Protein AF-A0A3Q0MFB8-F1 (afdb_monomer)

Structure (mm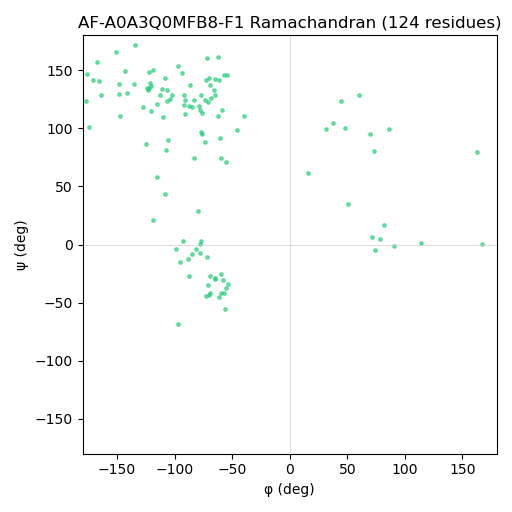CIF, N/CA/C/O backbone):
data_AF-A0A3Q0MFB8-F1
#
_entry.id   AF-A0A3Q0MFB8-F1
#
loop_
_atom_site.group_PDB
_atom_site.id
_atom_site.type_symbol
_atom_site.label_atom_id
_atom_site.label_alt_id
_atom_site.label_comp_id
_atom_site.label_asym_id
_atom_site.label_entity_id
_atom_site.label_seq_id
_atom_site.pdbx_PDB_ins_code
_atom_site.Cartn_x
_atom_site.Cartn_y
_atom_site.Cartn_z
_atom_site.occupancy
_atom_site.B_iso_or_equiv
_atom_site.auth_seq_id
_atom_site.auth_comp_id
_atom_site.auth_asym_id
_atom_site.auth_atom_id
_atom_site.pdbx_PDB_model_num
ATOM 1 N N . MET A 1 1 ? -12.459 62.409 -54.921 1.00 31.97 1 MET A N 1
ATOM 2 C CA . MET A 1 1 ? -12.486 61.168 -55.723 1.00 31.97 1 MET A CA 1
ATOM 3 C C . MET A 1 1 ? -11.731 60.110 -54.931 1.00 31.97 1 MET A C 1
ATOM 5 O O . MET A 1 1 ? -10.539 60.277 -54.737 1.00 31.97 1 MET A O 1
ATOM 9 N N . SER A 1 2 ? -12.460 59.328 -54.127 1.00 39.78 2 SER A N 1
ATOM 10 C CA . SER A 1 2 ? -12.839 57.916 -54.401 1.00 39.78 2 SER A CA 1
ATOM 11 C C . SER A 1 2 ? -11.708 56.991 -53.916 1.00 39.78 2 SER A C 1
ATOM 13 O O . SER A 1 2 ? -10.650 56.994 -54.523 1.00 39.78 2 SER A O 1
ATOM 15 N N . PHE A 1 3 ? -11.744 56.339 -52.744 1.00 48.22 3 PHE A N 1
ATOM 16 C CA . PHE A 1 3 ? -12.687 55.330 -52.213 1.00 48.22 3 PHE A CA 1
ATOM 17 C C . PHE A 1 3 ? -12.994 54.196 -53.203 1.00 48.22 3 PHE A C 1
ATOM 19 O O . PHE A 1 3 ? -13.796 54.371 -54.115 1.00 48.22 3 PHE A O 1
ATOM 26 N N . SER A 1 4 ? -12.335 53.051 -52.997 1.00 49.69 4 SER A N 1
ATOM 27 C CA . SER A 1 4 ? -12.639 51.682 -53.468 1.00 49.69 4 SER A CA 1
ATOM 28 C C . SER A 1 4 ? -11.562 50.772 -52.847 1.00 49.69 4 SER A C 1
ATOM 30 O O . SER A 1 4 ? -10.390 51.073 -53.033 1.00 49.69 4 SER A O 1
ATOM 32 N N . GLY A 1 5 ? -11.762 49.699 -52.083 1.00 47.38 5 GLY A N 1
ATOM 33 C CA . GLY A 1 5 ? -12.872 48.979 -51.442 1.00 47.38 5 GLY A CA 1
ATOM 34 C C . GLY A 1 5 ? -12.186 48.021 -50.430 1.00 47.38 5 GLY A C 1
ATOM 35 O O . GLY A 1 5 ? -11.038 47.640 -50.643 1.00 47.38 5 GLY A O 1
ATOM 36 N N . GLU A 1 6 ? -12.679 47.782 -49.209 1.00 56.78 6 GLU A N 1
ATOM 37 C CA . GLU A 1 6 ? -13.749 46.812 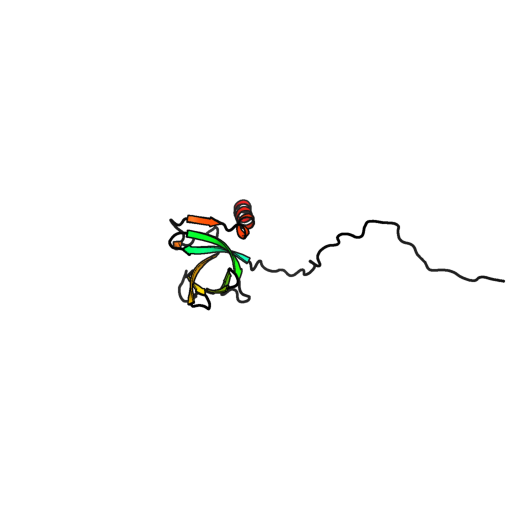-48.890 1.00 56.78 6 GLU A CA 1
ATOM 38 C C . GLU A 1 6 ? -13.532 45.457 -49.611 1.00 56.78 6 GLU A C 1
ATOM 40 O O . GLU A 1 6 ? -13.382 45.427 -50.823 1.00 56.78 6 GLU A O 1
ATOM 45 N N . SER A 1 7 ? -13.450 44.286 -48.972 1.00 51.78 7 SER A N 1
ATOM 46 C CA . SER A 1 7 ? -14.145 43.808 -47.773 1.00 51.78 7 SER A CA 1
ATOM 47 C C . SER A 1 7 ? -13.477 42.523 -47.256 1.00 51.78 7 SER A C 1
ATOM 49 O O . SER A 1 7 ? -12.876 41.772 -48.020 1.00 51.78 7 SER A O 1
ATOM 51 N N . GLY A 1 8 ? -13.652 42.208 -45.970 1.00 47.06 8 GLY A N 1
ATOM 52 C CA . GLY A 1 8 ? -13.301 40.876 -45.463 1.00 47.06 8 GLY A CA 1
ATOM 53 C C . GLY A 1 8 ? -13.252 40.695 -43.950 1.00 47.06 8 GLY A C 1
ATOM 54 O O . GLY A 1 8 ? -12.975 39.594 -43.487 1.00 47.06 8 GLY A O 1
ATOM 55 N N . LEU A 1 9 ? -13.528 41.735 -43.156 1.00 55.03 9 LEU A N 1
ATOM 56 C CA . LEU A 1 9 ? -13.630 41.615 -41.703 1.00 55.03 9 LEU A CA 1
ATOM 57 C C . LEU A 1 9 ? -14.970 40.953 -41.336 1.00 55.03 9 LEU A C 1
ATOM 59 O O . LEU A 1 9 ? -16.007 41.609 -41.232 1.00 55.03 9 LEU A O 1
ATOM 63 N N . ARG A 1 10 ? -14.964 39.632 -41.139 1.00 52.88 10 ARG A N 1
ATOM 64 C CA . ARG A 1 10 ? -16.103 38.888 -40.580 1.00 52.88 10 ARG A CA 1
ATOM 65 C C . ARG A 1 10 ? -15.827 38.463 -39.136 1.00 52.88 10 ARG A C 1
ATOM 67 O O . ARG A 1 10 ? -15.301 37.396 -38.866 1.00 52.88 10 ARG A O 1
ATOM 74 N N . LYS A 1 11 ? -16.218 39.364 -38.232 1.00 57.31 11 LYS A N 1
ATOM 75 C CA . LYS A 1 11 ? -17.232 39.168 -37.177 1.00 57.31 11 LYS A CA 1
ATOM 76 C C . LYS A 1 11 ? -17.277 37.788 -36.494 1.00 57.31 11 LYS A C 1
ATOM 78 O O . LYS A 1 11 ? -17.894 36.886 -37.037 1.00 57.31 11 LYS A O 1
ATOM 83 N N . VAL A 1 12 ? -16.774 37.717 -35.260 1.00 51.38 12 VAL A N 1
ATOM 84 C CA . VAL A 1 12 ? -17.344 37.090 -34.038 1.00 51.38 12 VAL A CA 1
ATOM 85 C C . VAL A 1 12 ? -16.424 37.537 -32.887 1.00 51.38 12 VAL A C 1
ATOM 87 O O . VAL A 1 12 ? -15.228 37.656 -33.093 1.00 51.38 12 VAL A O 1
ATOM 90 N N . GLY A 1 13 ? -16.815 37.857 -31.667 1.00 47.75 13 GLY A N 1
ATOM 91 C CA . GLY A 1 13 ? -18.079 37.897 -30.963 1.00 47.75 13 GLY A CA 1
ATOM 92 C C . GLY A 1 13 ? -17.740 38.464 -29.579 1.00 47.75 13 GLY A C 1
ATOM 93 O O . GLY A 1 13 ? -16.636 38.285 -29.069 1.00 47.75 13 GLY A O 1
ATOM 94 N N . LEU A 1 14 ? -18.676 39.215 -29.021 1.00 59.31 14 LEU A N 1
ATOM 95 C CA . LEU A 1 14 ? -18.636 39.768 -27.675 1.00 59.31 14 LEU A CA 1
ATOM 96 C C . LEU A 1 14 ? -18.414 38.667 -26.630 1.00 59.31 14 LEU A C 1
ATOM 98 O O . LEU A 1 14 ? -18.970 37.579 -26.760 1.00 59.31 14 LEU A O 1
ATOM 102 N N . GLY A 1 15 ? -17.691 38.981 -25.558 1.00 45.69 15 GLY A N 1
ATOM 103 C CA . GLY A 1 15 ? -17.643 38.123 -24.379 1.00 45.69 15 GLY A CA 1
ATOM 104 C C . GLY A 1 15 ? -16.465 38.449 -23.481 1.00 45.69 15 GLY A C 1
ATOM 105 O O . GLY A 1 15 ? -15.454 37.758 -23.515 1.00 45.69 15 GLY A O 1
ATOM 106 N N . GLY A 1 16 ? -16.583 39.502 -22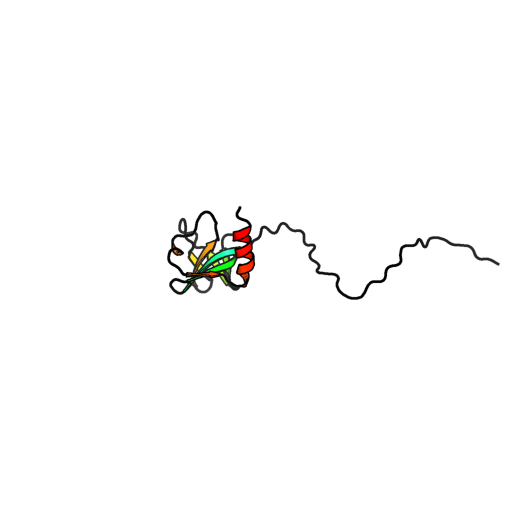.671 1.00 53.94 16 GLY A N 1
ATOM 107 C CA . GLY A 1 16 ? -15.723 39.607 -21.498 1.00 53.94 16 GLY A CA 1
ATOM 108 C C . GLY A 1 16 ? -15.893 38.368 -20.616 1.00 53.94 16 GLY A C 1
ATOM 109 O O . GLY A 1 16 ? -16.986 37.823 -20.569 1.00 53.94 16 GLY A O 1
ATOM 110 N N . ILE A 1 17 ? -14.812 37.933 -19.968 1.00 59.59 17 ILE A N 1
ATOM 111 C CA . ILE A 1 17 ? -14.731 37.356 -18.614 1.00 59.59 17 ILE A CA 1
ATOM 112 C C . ILE A 1 17 ? -13.226 37.165 -18.323 1.00 59.59 17 ILE A C 1
ATOM 114 O O . ILE A 1 17 ? -12.588 36.248 -18.819 1.00 59.59 17 ILE A O 1
ATOM 118 N N . HIS A 1 18 ? -12.697 38.106 -17.537 1.00 46.06 18 HIS A N 1
ATOM 119 C CA . HIS A 1 18 ? -11.725 37.955 -16.444 1.00 46.06 18 HIS A CA 1
ATOM 120 C C . HIS A 1 18 ? -10.306 37.354 -16.680 1.00 46.06 18 HIS A C 1
ATOM 122 O O . HIS A 1 18 ? -10.171 36.212 -17.115 1.00 46.06 18 HIS A O 1
ATOM 128 N N . PRO A 1 19 ? -9.222 38.038 -16.240 1.00 57.66 19 PRO A N 1
ATOM 129 C CA . PRO A 1 19 ? -7.876 37.472 -16.168 1.00 57.66 19 PRO A CA 1
ATOM 130 C C . PRO A 1 19 ? -7.699 36.664 -14.872 1.00 57.66 19 PRO A C 1
ATOM 132 O O . PRO A 1 19 ? -7.062 37.120 -13.931 1.00 57.66 19 PRO A O 1
ATOM 135 N N . LEU A 1 20 ? -8.281 35.469 -14.784 1.00 61.12 20 LEU A N 1
ATOM 136 C CA . LEU A 1 20 ? -7.916 34.496 -13.750 1.00 61.12 20 LEU A CA 1
ATOM 137 C C . LEU A 1 20 ? -8.453 33.116 -14.138 1.00 61.12 20 LEU A C 1
ATOM 139 O O . LEU A 1 20 ? -9.642 32.942 -14.383 1.00 61.12 20 LEU A O 1
ATOM 143 N N . THR A 1 21 ? -7.567 32.121 -14.110 1.00 54.56 21 THR A N 1
ATOM 144 C CA . THR A 1 21 ? -7.854 30.673 -14.139 1.00 54.56 21 THR A CA 1
ATOM 145 C C . THR A 1 21 ? -8.328 30.036 -15.460 1.00 54.56 21 THR A C 1
ATOM 147 O O . THR A 1 21 ? -9.470 29.618 -15.608 1.00 54.56 21 THR A O 1
ATOM 150 N N . GLN A 1 22 ? -7.383 29.748 -16.359 1.00 52.75 22 GLN A N 1
ATOM 151 C CA . GLN A 1 22 ? -7.418 28.504 -17.148 1.00 52.75 22 GLN A CA 1
ATOM 152 C C . GLN A 1 22 ? -6.084 27.781 -16.939 1.00 52.75 22 GLN A C 1
ATOM 154 O O . GLN A 1 22 ? -5.055 28.161 -17.477 1.00 52.75 22 GLN A O 1
ATOM 159 N N . ARG A 1 23 ? -6.013 26.982 -15.870 1.00 49.09 23 ARG A N 1
ATOM 160 C CA . ARG A 1 23 ? -6.293 25.534 -15.865 1.00 49.09 23 ARG A CA 1
ATOM 161 C C . ARG A 1 23 ? -5.206 24.773 -16.613 1.00 49.09 23 ARG A C 1
ATOM 163 O O . ARG A 1 23 ? -5.268 24.624 -17.821 1.00 49.09 23 ARG A O 1
ATOM 170 N N . TYR A 1 24 ? -4.250 24.288 -15.820 1.00 43.12 24 TYR A N 1
ATOM 171 C CA . TYR A 1 24 ? -3.685 22.946 -15.919 1.00 43.12 24 TYR A CA 1
ATOM 172 C C . TYR A 1 24 ? -3.648 22.382 -17.344 1.00 43.12 24 TYR A C 1
ATOM 174 O O . TYR A 1 24 ? -4.632 21.809 -17.811 1.00 43.12 24 TYR A O 1
ATOM 182 N N . CYS A 1 25 ? -2.474 22.465 -17.973 1.00 41.38 25 CYS A N 1
ATOM 183 C CA . CYS A 1 25 ? -2.035 21.585 -19.057 1.00 41.38 25 CYS A CA 1
ATOM 184 C C . CYS A 1 25 ? -2.103 20.109 -18.614 1.00 41.38 25 CYS A C 1
ATOM 186 O O . CYS A 1 25 ? -1.084 19.465 -18.379 1.00 41.38 25 CYS A O 1
ATOM 188 N N . ALA A 1 26 ? -3.307 19.570 -18.463 1.00 48.91 26 ALA A N 1
ATOM 189 C CA . ALA A 1 26 ? -3.583 18.180 -18.139 1.00 48.91 26 ALA A CA 1
ATOM 190 C C . ALA A 1 26 ? -4.168 17.472 -19.367 1.00 48.91 26 ALA A C 1
ATOM 192 O O . ALA A 1 26 ? -5.123 16.710 -19.273 1.00 48.91 26 ALA A O 1
ATOM 193 N N . GLU A 1 27 ? -3.583 17.717 -20.538 1.00 49.19 27 GLU A N 1
ATOM 194 C CA . GLU A 1 27 ? -3.880 16.971 -21.761 1.00 49.19 27 GLU A CA 1
ATOM 195 C C . GLU A 1 27 ?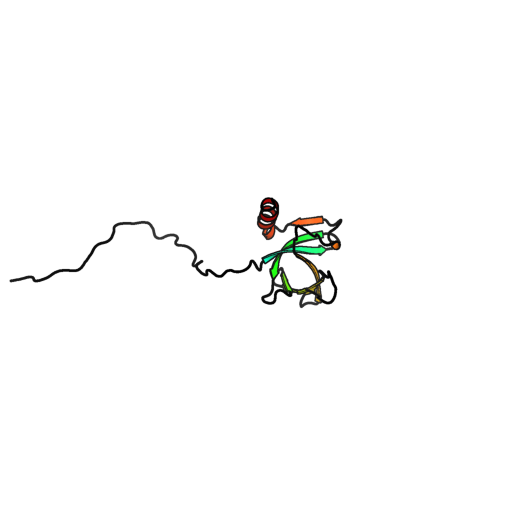 -2.650 16.188 -22.221 1.00 49.19 27 GLU A C 1
ATOM 197 O O . GLU A 1 27 ? -2.173 16.298 -23.342 1.00 49.19 27 GLU A O 1
ATOM 202 N N . ALA A 1 28 ? -2.160 15.325 -21.332 1.00 46.09 28 ALA A N 1
ATOM 203 C CA . ALA A 1 28 ? -1.464 14.113 -21.738 1.00 46.09 28 ALA A CA 1
ATOM 204 C C . ALA A 1 28 ? -2.397 12.930 -21.460 1.00 46.09 28 ALA A C 1
ATOM 206 O O . ALA A 1 28 ? -2.307 12.247 -20.439 1.00 46.09 28 ALA A O 1
ATOM 207 N N . LYS A 1 29 ? -3.328 12.697 -22.391 1.00 41.72 29 LYS A N 1
ATOM 208 C CA . LYS A 1 29 ? -4.043 11.425 -22.511 1.00 41.72 29 LYS A CA 1
ATOM 209 C C . LYS A 1 29 ? -3.024 10.321 -22.788 1.00 41.72 29 LYS A C 1
ATOM 211 O O . LYS A 1 29 ? -2.722 10.006 -23.932 1.00 41.72 29 LYS A O 1
ATOM 216 N N . MET A 1 30 ? -2.527 9.690 -21.738 1.00 46.34 30 MET A N 1
ATOM 217 C CA . MET A 1 30 ? -1.973 8.349 -21.823 1.00 46.34 30 MET A CA 1
ATOM 218 C C . MET A 1 30 ? -2.726 7.484 -20.827 1.00 46.34 30 MET A C 1
ATOM 220 O O . MET A 1 30 ? -2.944 7.883 -19.685 1.00 46.34 30 MET A O 1
ATOM 224 N N . LYS A 1 31 ? -3.124 6.283 -21.255 1.00 45.56 31 LYS A N 1
ATOM 225 C CA . LYS A 1 31 ? -3.583 5.202 -20.377 1.00 45.56 31 LYS A CA 1
ATOM 226 C C . LYS A 1 31 ? -2.451 4.836 -19.403 1.00 45.56 31 LYS A C 1
ATOM 228 O O . LYS A 1 31 ? -1.787 3.813 -19.563 1.00 45.56 31 LYS A O 1
ATOM 233 N N . HIS A 1 32 ? -2.184 5.664 -18.400 1.00 49.75 32 HIS A N 1
ATOM 234 C CA . HIS A 1 32 ? -1.302 5.321 -17.300 1.00 49.75 32 HIS A CA 1
ATOM 235 C C . HIS A 1 32 ? -2.068 4.328 -16.435 1.00 49.75 32 HIS A C 1
ATOM 237 O O . HIS A 1 32 ? -2.796 4.702 -15.524 1.00 49.75 32 HIS A O 1
ATOM 243 N N . LYS A 1 33 ? -1.939 3.039 -16.770 1.00 52.78 33 LYS A N 1
ATOM 244 C CA . LYS A 1 33 ? -2.247 1.919 -15.875 1.00 52.78 33 LYS A CA 1
ATOM 245 C C . LYS A 1 33 ? -1.739 2.332 -14.493 1.00 52.78 33 LYS A C 1
ATOM 247 O O . LYS A 1 33 ? -0.532 2.522 -14.373 1.00 52.78 33 LYS A O 1
ATOM 252 N N . GLN A 1 34 ? -2.639 2.594 -13.543 1.00 56.34 34 GLN A N 1
ATOM 253 C CA . GLN A 1 34 ? -2.335 3.139 -12.216 1.00 56.34 34 GLN A CA 1
ATOM 254 C C . GLN A 1 34 ? -1.135 2.373 -11.632 1.00 56.34 34 GLN A C 1
ATOM 256 O O . GLN A 1 34 ? -1.283 1.242 -11.179 1.00 56.34 34 GLN A O 1
ATOM 261 N N . ARG A 1 35 ? 0.081 2.934 -11.736 1.00 74.38 35 ARG A N 1
ATOM 262 C CA . ARG A 1 35 ? 1.306 2.290 -11.217 1.00 74.38 35 ARG A CA 1
ATOM 263 C C . ARG A 1 35 ? 1.403 2.458 -9.710 1.00 74.38 35 ARG A C 1
ATOM 265 O O . ARG A 1 35 ? 2.292 1.899 -9.094 1.00 74.38 35 ARG A O 1
ATOM 272 N N . GLU A 1 36 ? 0.511 3.250 -9.146 1.00 86.06 36 GLU A N 1
ATOM 273 C CA . GLU A 1 36 ? 0.318 3.438 -7.727 1.00 86.06 36 GLU A CA 1
ATOM 274 C C . GLU A 1 36 ? -0.736 2.447 -7.256 1.00 86.06 36 GLU A C 1
ATOM 276 O O . GLU A 1 36 ? -1.864 2.463 -7.754 1.00 86.06 36 GLU A O 1
ATOM 281 N N . LEU A 1 37 ? -0.361 1.578 -6.328 1.00 87.12 37 LEU A N 1
ATOM 282 C CA . LEU A 1 37 ? -1.237 0.585 -5.725 1.00 87.12 37 LEU A CA 1
ATOM 283 C C . LEU A 1 37 ? -1.247 0.797 -4.217 1.00 87.12 37 LEU A C 1
ATOM 285 O O . LEU A 1 37 ? -0.245 1.209 -3.641 1.00 87.12 37 LEU A O 1
ATOM 289 N N . LEU A 1 38 ? -2.374 0.493 -3.583 1.00 90.06 38 LEU A N 1
ATOM 290 C CA . LEU A 1 38 ? -2.401 0.340 -2.135 1.00 90.06 38 LEU A CA 1
ATOM 291 C C . LEU A 1 38 ? -1.620 -0.925 -1.773 1.00 90.06 38 LEU A C 1
ATOM 293 O O . LEU A 1 38 ? -1.759 -1.950 -2.447 1.00 90.06 38 LEU A O 1
ATOM 297 N N . ALA A 1 39 ? -0.802 -0.855 -0.734 1.00 90.75 39 ALA A N 1
ATOM 298 C CA . ALA A 1 39 ? -0.041 -1.985 -0.231 1.00 90.75 39 ALA A CA 1
ATOM 299 C C . ALA A 1 39 ? 0.052 -1.951 1.293 1.00 90.75 39 ALA A C 1
ATOM 301 O O . ALA A 1 39 ? 0.069 -0.884 1.905 1.00 90.75 39 ALA A O 1
ATOM 302 N N . TYR A 1 40 ? 0.126 -3.142 1.873 1.00 90.88 40 TYR A N 1
ATOM 303 C CA . TYR A 1 40 ? 0.521 -3.383 3.249 1.00 90.88 40 TYR A CA 1
ATOM 304 C C . TYR A 1 40 ? 2.038 -3.262 3.359 1.00 90.88 40 TYR A C 1
ATOM 306 O O . TYR A 1 40 ? 2.759 -3.899 2.592 1.00 90.88 40 TYR A O 1
ATOM 314 N N . ILE A 1 41 ? 2.502 -2.465 4.310 1.00 90.62 41 ILE A N 1
ATOM 315 C CA . ILE A 1 41 ? 3.903 -2.148 4.580 1.00 90.62 41 ILE A CA 1
ATOM 316 C C . ILE A 1 41 ? 4.136 -2.439 6.057 1.00 90.62 41 ILE A C 1
ATOM 318 O O . ILE A 1 41 ? 3.500 -1.840 6.922 1.00 90.62 41 ILE A O 1
ATOM 322 N N . GLU A 1 42 ? 5.027 -3.366 6.367 1.00 90.06 42 GLU A N 1
ATOM 323 C CA . GLU A 1 42 ? 5.438 -3.609 7.748 1.00 90.06 42 GLU A CA 1
ATOM 324 C C . GLU A 1 42 ? 6.348 -2.475 8.241 1.00 90.06 42 GLU A C 1
ATOM 326 O O . GLU A 1 42 ? 7.350 -2.188 7.597 1.00 90.06 42 GLU A O 1
ATOM 331 N N . LEU A 1 43 ? 6.006 -1.806 9.347 1.00 82.50 43 LEU A N 1
ATOM 332 C CA . LEU A 1 43 ? 6.845 -0.732 9.901 1.00 82.50 43 LEU A CA 1
ATOM 333 C C . LEU A 1 43 ? 7.737 -1.248 11.031 1.00 82.50 43 LEU A C 1
ATOM 335 O O . LEU A 1 43 ? 8.949 -1.320 10.874 1.00 82.50 43 LEU A O 1
ATOM 339 N N . GLU A 1 44 ? 7.139 -1.611 12.167 1.00 70.94 44 GLU A N 1
ATOM 340 C CA . GLU A 1 44 ? 7.859 -2.025 13.373 1.00 70.94 44 GLU A CA 1
ATOM 341 C C . GLU A 1 44 ? 7.022 -3.063 14.137 1.00 70.94 44 GLU A C 1
ATOM 343 O O . GLU A 1 44 ? 5.822 -2.865 14.345 1.00 70.94 44 GLU A O 1
ATOM 348 N N . SER A 1 45 ? 7.661 -4.191 14.476 1.00 65.56 45 SER A N 1
ATOM 349 C CA . SER A 1 45 ? 7.228 -5.308 15.340 1.00 65.56 45 SER A CA 1
ATOM 350 C C . SER A 1 45 ? 5.723 -5.405 15.666 1.00 65.56 45 SER A C 1
ATOM 352 O O . SER A 1 45 ? 5.309 -5.338 16.821 1.00 65.56 45 SER A O 1
ATOM 354 N N . GLY A 1 46 ? 4.886 -5.570 14.634 1.00 79.00 46 GLY A N 1
ATOM 355 C CA . GLY A 1 46 ? 3.442 -5.804 14.789 1.00 79.00 46 GLY A CA 1
ATOM 356 C C . GLY A 1 46 ? 2.512 -4.702 14.273 1.00 79.00 46 GLY A C 1
ATOM 357 O O . GLY A 1 46 ? 1.295 -4.860 14.368 1.00 79.00 46 GLY A O 1
ATOM 358 N N . THR A 1 47 ? 3.036 -3.621 13.688 1.00 88.00 47 THR A N 1
ATOM 359 C CA . THR A 1 47 ? 2.217 -2.605 13.001 1.00 88.00 47 THR A CA 1
ATOM 360 C C . THR A 1 47 ? 2.365 -2.693 11.486 1.00 88.00 47 THR A C 1
ATOM 362 O O . THR A 1 47 ? 3.476 -2.733 10.953 1.00 88.00 47 THR A O 1
ATOM 365 N N . VAL A 1 48 ? 1.229 -2.671 10.790 1.00 91.50 48 VAL A N 1
ATOM 366 C CA . VAL A 1 48 ? 1.149 -2.686 9.327 1.00 91.50 48 VAL A CA 1
ATOM 367 C C . VAL A 1 48 ? 0.540 -1.376 8.854 1.00 91.50 48 VAL A C 1
ATOM 369 O O . VAL A 1 48 ? -0.588 -1.036 9.207 1.00 91.50 48 VAL A O 1
ATOM 372 N N . LEU A 1 49 ? 1.281 -0.646 8.032 1.00 92.50 49 LEU A N 1
ATOM 373 C CA . LEU A 1 49 ? 0.827 0.566 7.375 1.00 92.50 49 LEU A CA 1
ATOM 374 C C . LEU A 1 49 ? 0.236 0.230 6.005 1.00 92.50 49 LEU A C 1
ATOM 376 O O . LEU A 1 49 ? 0.871 -0.420 5.183 1.00 92.50 49 LEU A O 1
ATOM 380 N N . ILE A 1 50 ? -0.968 0.709 5.736 1.00 92.19 50 ILE A N 1
ATOM 381 C CA . ILE A 1 50 ? -1.547 0.749 4.401 1.00 92.19 50 ILE A CA 1
ATOM 382 C C . ILE A 1 50 ? -1.161 2.091 3.793 1.00 92.19 50 ILE A C 1
ATOM 384 O O . ILE A 1 50 ? -1.627 3.142 4.242 1.00 92.19 50 ILE A O 1
ATOM 388 N N . ASP A 1 51 ? -0.312 2.045 2.771 1.00 93.12 51 ASP A N 1
ATOM 389 C CA . ASP A 1 51 ? 0.095 3.225 2.012 1.00 93.12 51 ASP A CA 1
ATOM 390 C C . ASP A 1 51 ? 0.056 2.957 0.501 1.00 93.12 51 ASP A C 1
ATOM 392 O O . ASP A 1 51 ? -0.157 1.833 0.035 1.00 93.12 51 ASP A O 1
ATOM 396 N N . ILE A 1 52 ? 0.238 4.014 -0.281 1.00 89.62 52 ILE A N 1
ATOM 397 C CA . ILE A 1 52 ? 0.342 3.963 -1.730 1.00 89.62 52 ILE A CA 1
ATOM 398 C C . ILE A 1 52 ? 1.806 3.722 -2.108 1.00 89.62 52 ILE A C 1
ATOM 400 O O . ILE A 1 52 ? 2.686 4.543 -1.848 1.00 89.62 52 ILE A O 1
ATOM 404 N N . VAL A 1 53 ? 2.060 2.611 -2.793 1.00 89.88 53 VAL A N 1
ATOM 405 C CA . VAL A 1 53 ? 3.369 2.272 -3.362 1.00 89.88 53 VAL A CA 1
ATOM 406 C C . VAL A 1 53 ? 3.341 2.406 -4.873 1.00 89.88 53 VAL A C 1
ATOM 408 O O . VAL A 1 53 ? 2.351 2.072 -5.528 1.00 89.88 53 VAL A O 1
ATOM 411 N N . LYS A 1 54 ? 4.447 2.869 -5.457 1.00 89.31 54 LYS A N 1
ATOM 412 C CA . LYS A 1 54 ? 4.563 3.040 -6.909 1.00 89.31 54 LYS A CA 1
ATOM 413 C C . LYS A 1 54 ? 5.410 1.933 -7.519 1.00 89.31 54 LYS A C 1
ATOM 415 O O . LYS A 1 54 ? 6.556 1.741 -7.143 1.00 89.31 54 LYS A O 1
ATOM 420 N N . LEU A 1 55 ? 4.886 1.219 -8.502 1.00 85.44 55 LEU A N 1
ATOM 421 C CA . LEU A 1 55 ? 5.616 0.172 -9.204 1.00 85.44 55 LEU A CA 1
ATOM 422 C C . LEU A 1 55 ? 6.677 0.774 -10.126 1.00 85.44 55 LEU A C 1
ATOM 424 O O . LEU A 1 55 ? 6.451 1.782 -10.809 1.00 85.44 55 LEU A O 1
ATOM 428 N N . THR A 1 56 ? 7.830 0.109 -10.192 1.00 84.75 56 THR A N 1
ATOM 429 C CA . THR A 1 56 ? 8.849 0.394 -11.206 1.00 84.75 56 THR A CA 1
ATOM 430 C C . THR A 1 56 ? 8.316 0.130 -12.614 1.00 84.75 56 THR A C 1
ATOM 432 O O . THR A 1 56 ? 7.349 -0.607 -12.811 1.00 84.75 56 THR A O 1
ATOM 435 N N . ARG A 1 57 ? 8.977 0.697 -13.635 1.00 79.00 57 ARG A N 1
ATOM 436 C CA . ARG A 1 57 ? 8.611 0.490 -15.050 1.00 79.00 57 ARG A CA 1
ATOM 437 C C . ARG A 1 57 ? 8.534 -0.993 -15.431 1.00 79.00 57 ARG A C 1
ATOM 439 O O . ARG A 1 57 ? 7.683 -1.363 -16.230 1.00 79.00 57 ARG A O 1
ATOM 446 N N . ASN A 1 58 ? 9.384 -1.819 -14.826 1.00 76.31 58 ASN A N 1
ATOM 447 C CA . ASN A 1 58 ? 9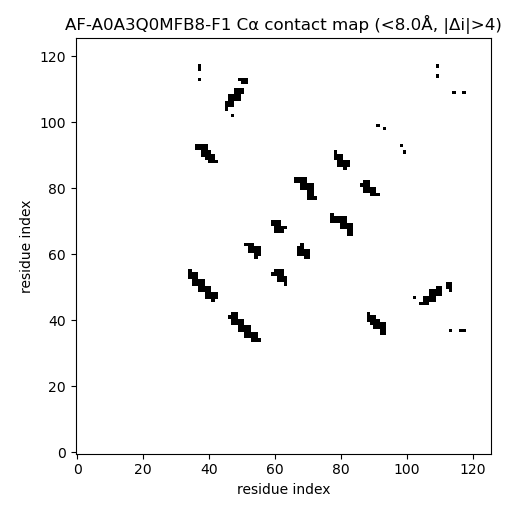.438 -3.258 -15.072 1.00 76.31 58 ASN A CA 1
ATOM 448 C C . ASN A 1 58 ? 8.431 -4.050 -14.214 1.00 76.31 58 ASN A C 1
ATOM 450 O O . ASN A 1 58 ? 8.298 -5.252 -14.407 1.00 76.31 58 ASN A O 1
ATOM 454 N N . GLY A 1 59 ? 7.756 -3.414 -13.247 1.00 73.50 59 GLY A N 1
ATOM 455 C CA . GLY A 1 59 ? 6.757 -4.041 -12.372 1.00 73.50 59 GLY A CA 1
ATOM 456 C C . GLY A 1 59 ? 7.312 -5.018 -11.328 1.00 73.50 59 GLY A C 1
ATOM 457 O O . GLY A 1 59 ? 6.538 -5.680 -10.648 1.00 73.50 59 GLY A O 1
ATOM 458 N N . ARG A 1 60 ? 8.640 -5.123 -11.197 1.00 76.31 60 ARG A N 1
ATOM 459 C CA . ARG A 1 60 ? 9.324 -6.103 -10.327 1.00 76.31 60 ARG A CA 1
ATOM 460 C C . ARG A 1 60 ? 9.768 -5.527 -8.981 1.00 76.31 60 ARG A C 1
ATOM 462 O O . ARG A 1 60 ? 10.327 -6.242 -8.161 1.00 76.31 60 ARG A O 1
ATOM 469 N N . SER A 1 61 ? 9.582 -4.230 -8.763 1.00 86.31 61 SER A N 1
ATOM 470 C CA . SER A 1 61 ? 10.029 -3.540 -7.547 1.00 86.31 61 SER A CA 1
ATOM 471 C C . SER A 1 61 ? 9.118 -2.354 -7.260 1.00 86.31 61 SER A 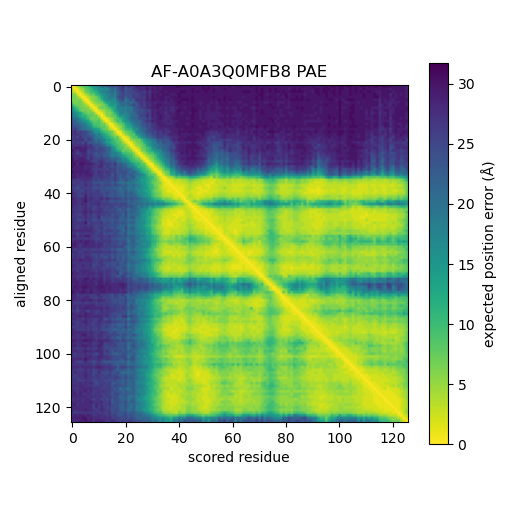C 1
ATOM 473 O O . SER A 1 61 ? 8.380 -1.909 -8.151 1.00 86.31 61 SER A O 1
ATOM 475 N N . TYR A 1 62 ? 9.210 -1.825 -6.047 1.00 88.50 62 TYR A N 1
ATOM 476 C CA . TYR A 1 62 ? 8.346 -0.760 -5.554 1.00 88.50 62 TYR A CA 1
ATOM 477 C C . TYR A 1 62 ? 9.159 0.483 -5.199 1.00 88.50 62 TYR A C 1
ATOM 479 O O . TYR A 1 62 ? 10.317 0.397 -4.809 1.00 88.50 62 TYR A O 1
ATOM 487 N N . TYR A 1 63 ? 8.546 1.647 -5.335 1.00 88.31 63 TYR A N 1
ATOM 488 C CA . TYR A 1 63 ? 9.008 2.902 -4.774 1.00 88.31 63 TYR A CA 1
ATOM 489 C C . TYR A 1 63 ? 8.099 3.245 -3.603 1.00 88.31 63 TYR A C 1
ATOM 491 O O . TYR A 1 63 ? 6.880 3.354 -3.771 1.00 88.31 63 TYR A O 1
ATOM 499 N N . PHE A 1 64 ? 8.705 3.426 -2.438 1.00 88.38 64 PHE A N 1
ATOM 500 C CA . PHE A 1 64 ? 8.022 3.805 -1.211 1.00 88.38 64 PHE A CA 1
ATOM 501 C C . PHE A 1 64 ? 8.907 4.784 -0.438 1.00 88.38 64 PHE A C 1
ATOM 503 O O . PHE A 1 64 ? 10.108 4.560 -0.302 1.00 88.38 64 PHE A O 1
ATOM 510 N N . GLN A 1 65 ? 8.324 5.907 -0.005 1.00 84.56 65 GLN A N 1
ATOM 511 C CA . GLN A 1 65 ? 9.039 7.033 0.622 1.00 84.56 65 GLN A CA 1
ATOM 512 C C . GLN A 1 65 ? 10.262 7.533 -0.175 1.00 84.56 65 GLN A C 1
ATOM 514 O O . GLN A 1 65 ? 11.288 7.899 0.386 1.00 84.56 65 GLN A O 1
ATOM 519 N N . GLY A 1 66 ? 10.190 7.505 -1.509 1.00 84.12 66 GLY A N 1
ATOM 520 C CA . GLY A 1 66 ? 11.306 7.907 -2.376 1.00 84.12 66 GLY A CA 1
ATOM 521 C C . GLY A 1 66 ? 12.461 6.899 -2.456 1.00 84.12 66 GLY A C 1
ATOM 522 O O . GLY A 1 66 ? 13.354 7.084 -3.276 1.00 84.12 66 GLY A O 1
ATOM 523 N N . LYS A 1 67 ? 12.421 5.807 -1.684 1.00 88.50 67 LYS A N 1
ATOM 524 C CA . LYS A 1 67 ? 13.378 4.698 -1.763 1.00 88.50 67 LYS A CA 1
ATOM 525 C C . LYS A 1 67 ? 12.859 3.592 -2.679 1.00 88.50 67 LYS A C 1
ATOM 527 O O . LYS A 1 67 ? 11.649 3.353 -2.769 1.00 88.50 67 LYS A O 1
ATOM 532 N N . ARG A 1 68 ? 13.776 2.908 -3.365 1.00 89.12 68 ARG A N 1
ATOM 533 C CA . ARG A 1 68 ? 13.475 1.734 -4.191 1.00 89.12 68 ARG A CA 1
ATOM 534 C C . ARG A 1 68 ? 13.605 0.464 -3.352 1.00 89.12 68 ARG A C 1
ATOM 536 O O . ARG A 1 68 ? 14.660 0.182 -2.801 1.00 89.12 68 ARG A O 1
ATOM 543 N N . TRP A 1 69 ? 12.534 -0.314 -3.327 1.00 89.81 69 TRP A N 1
ATOM 544 C CA . TRP A 1 69 ? 12.403 -1.577 -2.615 1.00 89.81 69 TRP A CA 1
ATOM 545 C C . TRP A 1 69 ? 12.352 -2.724 -3.621 1.00 89.81 69 TRP A C 1
ATOM 547 O O . TRP A 1 69 ? 11.397 -2.863 -4.395 1.00 89.81 69 TRP A O 1
ATOM 557 N N . LEU A 1 70 ? 13.419 -3.517 -3.652 1.00 87.62 70 LEU A N 1
ATOM 558 C CA . LEU A 1 70 ? 13.592 -4.668 -4.529 1.00 87.62 70 LEU A CA 1
ATOM 559 C C . LEU A 1 70 ? 12.804 -5.848 -3.970 1.00 87.62 70 LEU A C 1
ATOM 561 O O . LEU A 1 70 ? 13.090 -6.309 -2.871 1.00 87.62 70 LEU A O 1
ATOM 565 N N . ARG A 1 71 ? 11.832 -6.351 -4.736 1.00 83.88 71 ARG A N 1
ATOM 566 C CA . ARG A 1 71 ? 11.080 -7.544 -4.350 1.00 83.88 71 ARG A CA 1
ATOM 567 C C . ARG A 1 71 ? 11.984 -8.763 -4.462 1.00 83.88 71 ARG A C 1
ATOM 569 O O . ARG A 1 71 ? 12.514 -9.034 -5.545 1.00 83.88 71 ARG A O 1
ATOM 576 N N . ASN A 1 72 ? 12.147 -9.495 -3.374 1.00 73.06 72 ASN A N 1
ATOM 577 C CA . ASN A 1 72 ? 12.960 -10.694 -3.363 1.00 73.06 72 ASN A CA 1
ATOM 578 C C . ASN A 1 72 ? 12.161 -11.839 -4.022 1.00 73.06 72 ASN A C 1
ATOM 580 O O . ASN A 1 72 ? 11.285 -12.454 -3.427 1.00 73.06 72 ASN A O 1
ATOM 584 N N . GLN A 1 73 ? 12.395 -12.081 -5.317 1.00 63.50 73 GLN A N 1
ATOM 585 C CA . GLN A 1 73 ? 11.606 -13.045 -6.106 1.00 63.50 73 GLN A CA 1
ATOM 586 C C . GLN A 1 73 ? 11.979 -14.517 -5.841 1.00 63.50 73 GLN A C 1
ATOM 588 O O . GLN A 1 73 ? 11.446 -15.401 -6.508 1.00 63.50 73 GLN A O 1
ATOM 593 N N . TYR A 1 74 ? 12.903 -14.789 -4.914 1.00 54.25 74 TYR A N 1
ATOM 594 C CA . TYR A 1 74 ? 13.477 -16.121 -4.708 1.00 54.25 74 TYR A CA 1
ATOM 595 C C . TYR A 1 74 ? 12.560 -17.094 -3.934 1.00 54.25 74 TYR A C 1
ATOM 597 O O . TYR A 1 74 ? 12.924 -18.254 -3.767 1.00 54.25 74 TYR A O 1
ATOM 605 N N . GLY A 1 75 ? 11.355 -16.673 -3.527 1.00 49.09 75 GLY A N 1
ATOM 606 C CA . GLY A 1 75 ? 10.355 -17.530 -2.882 1.00 49.09 75 GLY A CA 1
ATOM 607 C C . GLY A 1 75 ? 8.938 -17.328 -3.430 1.00 49.09 75 GLY A C 1
ATOM 608 O O . GLY A 1 75 ? 8.489 -16.203 -3.657 1.00 49.09 75 GLY A O 1
ATOM 609 N N . LEU A 1 76 ? 8.202 -18.426 -3.624 1.00 41.88 76 LEU A N 1
ATOM 610 C CA . LEU A 1 76 ? 6.754 -18.399 -3.852 1.00 41.88 76 LEU A CA 1
ATOM 611 C C . LEU A 1 76 ? 6.068 -17.722 -2.654 1.00 41.88 76 LEU A C 1
ATOM 613 O O . LEU A 1 76 ? 6.117 -18.239 -1.543 1.00 41.88 76 LEU A O 1
ATOM 617 N N . GLY A 1 77 ? 5.429 -16.570 -2.878 1.00 54.16 77 GLY A N 1
ATOM 618 C CA . GLY A 1 77 ? 4.717 -15.833 -1.825 1.00 54.16 77 GLY A CA 1
ATOM 619 C C . GLY A 1 77 ? 5.597 -14.950 -0.933 1.00 54.16 77 GLY A C 1
ATOM 620 O O . GLY A 1 77 ? 5.147 -14.550 0.137 1.00 54.16 77 GLY A O 1
ATOM 621 N N . CYS A 1 78 ? 6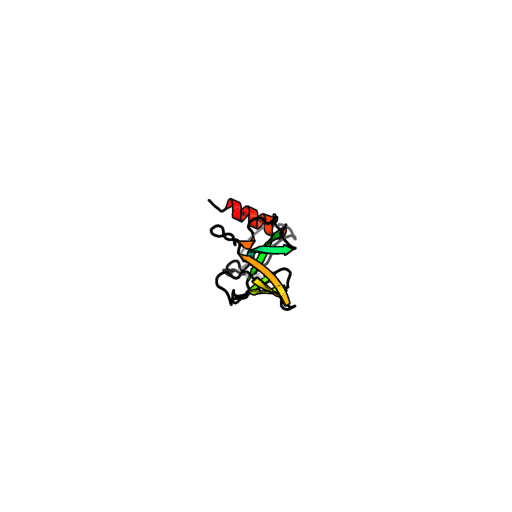.827 -14.635 -1.353 1.00 63.00 78 CYS A N 1
ATOM 622 C CA . CYS A 1 78 ? 7.694 -13.708 -0.628 1.00 63.00 78 CYS A CA 1
ATOM 623 C C . CYS A 1 78 ? 7.260 -12.246 -0.857 1.00 63.00 78 CYS A C 1
ATOM 625 O O . CYS A 1 78 ? 7.324 -11.712 -1.971 1.00 63.00 78 CYS A O 1
ATOM 627 N N . ASP A 1 79 ? 6.779 -11.607 0.210 1.00 76.69 79 ASP A N 1
ATOM 628 C CA . ASP A 1 79 ? 6.501 -10.166 0.270 1.00 76.69 79 ASP A CA 1
ATOM 629 C C . ASP A 1 79 ? 7.703 -9.372 0.815 1.00 76.69 79 ASP A C 1
ATOM 631 O O . ASP A 1 79 ? 7.617 -8.155 0.982 1.00 76.69 79 ASP A O 1
ATOM 635 N N . ASP A 1 80 ? 8.824 -10.036 1.100 1.00 82.62 80 ASP A N 1
ATOM 636 C CA . ASP A 1 80 ? 10.042 -9.393 1.578 1.00 82.62 80 ASP A CA 1
ATOM 637 C C . ASP A 1 80 ? 10.667 -8.533 0.470 1.00 82.62 80 ASP A C 1
ATOM 639 O O . ASP A 1 80 ? 10.923 -8.937 -0.672 1.00 82.62 80 ASP A O 1
ATOM 643 N N . CYS A 1 81 ? 10.884 -7.276 0.815 1.00 85.62 81 CYS A N 1
ATOM 644 C CA . CYS A 1 81 ? 11.506 -6.305 -0.053 1.00 85.62 81 CYS A CA 1
ATOM 645 C C . CYS A 1 81 ? 12.758 -5.755 0.617 1.00 85.62 81 CYS A C 1
ATOM 647 O O . CYS A 1 81 ? 12.760 -5.451 1.808 1.00 85.62 81 CYS A O 1
ATOM 649 N N . THR A 1 82 ? 13.812 -5.580 -0.172 1.00 87.56 82 THR A N 1
ATOM 650 C CA . THR A 1 82 ? 15.088 -5.049 0.310 1.00 87.56 82 THR A CA 1
ATOM 651 C C . THR A 1 82 ? 15.342 -3.680 -0.305 1.00 87.56 82 THR A C 1
ATOM 653 O O . THR A 1 82 ? 15.236 -3.501 -1.522 1.00 87.56 82 THR A O 1
ATOM 656 N N . SER A 1 83 ? 15.652 -2.700 0.533 1.00 88.94 83 SER A N 1
ATOM 657 C CA . SER A 1 83 ? 16.087 -1.364 0.126 1.00 88.94 83 SER A CA 1
ATOM 658 C C . SER A 1 83 ? 17.510 -1.404 -0.439 1.00 88.94 83 SER A C 1
ATOM 660 O O . SER A 1 83 ? 18.289 -2.309 -0.146 1.00 88.94 83 SER A O 1
ATOM 662 N N . GLU A 1 84 ? 17.892 -0.381 -1.201 1.00 82.94 84 GLU A N 1
ATOM 663 C CA . GLU A 1 84 ? 19.275 -0.204 -1.679 1.00 82.94 84 GLU A CA 1
ATOM 664 C C . GLU A 1 84 ? 20.290 -0.075 -0.532 1.00 82.94 84 GLU A C 1
ATOM 666 O O . GLU A 1 84 ? 21.451 -0.431 -0.697 1.00 82.94 84 GLU A O 1
ATOM 671 N N . SER A 1 85 ? 19.845 0.385 0.640 1.00 82.69 85 SER A N 1
ATOM 672 C CA . SER A 1 85 ? 20.665 0.493 1.855 1.00 82.69 85 SER A CA 1
ATOM 673 C C . SER A 1 85 ? 20.798 -0.825 2.633 1.00 82.69 85 SER A C 1
ATOM 675 O O . SER A 1 85 ? 21.511 -0.865 3.629 1.00 82.69 85 SER A O 1
ATOM 677 N N . GLY A 1 86 ? 20.123 -1.897 2.202 1.00 82.50 86 GLY A N 1
ATOM 678 C CA . GLY A 1 86 ? 20.114 -3.192 2.892 1.00 82.50 86 GLY A CA 1
ATOM 679 C C . GLY A 1 86 ? 18.992 -3.374 3.921 1.00 82.50 86 GLY A C 1
ATOM 680 O O . GLY A 1 86 ? 18.873 -4.461 4.486 1.00 82.50 86 GLY A O 1
ATOM 681 N N . ASP A 1 87 ? 18.141 -2.363 4.136 1.00 85.56 87 ASP A N 1
ATOM 682 C CA . ASP A 1 87 ? 16.945 -2.490 4.979 1.00 85.56 87 ASP A CA 1
ATOM 683 C C . ASP A 1 87 ? 15.989 -3.543 4.406 1.00 85.56 87 ASP A C 1
ATOM 685 O O . ASP A 1 87 ? 15.798 -3.609 3.189 1.00 85.56 87 ASP A O 1
ATOM 689 N N . LYS A 1 88 ? 15.345 -4.329 5.270 1.00 86.44 88 LYS A N 1
ATOM 690 C CA . LYS A 1 88 ? 14.330 -5.318 4.881 1.00 86.44 88 LYS A CA 1
ATOM 691 C C . LYS A 1 88 ? 12.963 -4.868 5.367 1.00 86.44 88 LYS A C 1
ATOM 693 O O . LYS A 1 88 ? 12.826 -4.463 6.516 1.00 86.44 88 LYS A O 1
ATOM 698 N N . LEU A 1 89 ? 11.970 -4.950 4.493 1.00 87.00 89 LEU A N 1
ATOM 699 C CA . LEU A 1 89 ? 10.603 -4.556 4.791 1.00 87.00 89 LEU A CA 1
ATOM 700 C C . LEU A 1 89 ? 9.626 -5.417 3.998 1.00 87.00 89 LEU A C 1
ATOM 702 O O . LEU A 1 89 ? 9.824 -5.648 2.805 1.00 87.00 89 LEU A O 1
ATOM 706 N N . ASN A 1 90 ? 8.539 -5.850 4.629 1.00 88.06 90 ASN A N 1
ATOM 707 C CA . ASN A 1 90 ? 7.502 -6.614 3.949 1.00 88.06 90 ASN A CA 1
ATOM 708 C C . ASN A 1 90 ? 6.505 -5.678 3.250 1.00 88.06 90 ASN A C 1
ATOM 710 O O . ASN A 1 90 ? 5.832 -4.880 3.906 1.00 88.06 90 ASN A O 1
ATOM 714 N N . ILE A 1 91 ? 6.409 -5.780 1.919 1.00 88.69 91 ILE A N 1
ATOM 715 C CA . ILE A 1 91 ? 5.455 -5.040 1.082 1.00 88.69 91 ILE A CA 1
ATOM 716 C C . ILE A 1 91 ? 4.576 -6.034 0.330 1.00 88.69 91 ILE A C 1
ATOM 718 O O . ILE A 1 91 ? 5.043 -6.737 -0.568 1.00 88.69 91 ILE A O 1
ATOM 722 N N . SER A 1 92 ? 3.279 -6.032 0.632 1.00 88.19 92 SER A N 1
ATOM 723 C CA . SER A 1 92 ? 2.297 -6.846 -0.089 1.00 88.19 92 SER A CA 1
ATOM 724 C C . SER A 1 92 ? 1.196 -5.977 -0.675 1.00 88.19 92 SER A C 1
ATOM 726 O O . SER A 1 92 ? 0.648 -5.108 -0.003 1.00 88.19 92 SER A O 1
ATOM 728 N N . ILE A 1 93 ? 0.858 -6.192 -1.945 1.00 87.94 93 ILE A N 1
ATOM 729 C CA . ILE A 1 93 ? -0.181 -5.406 -2.617 1.00 87.94 93 ILE A CA 1
ATOM 730 C C . ILE A 1 93 ? -1.540 -5.688 -1.977 1.00 87.94 93 ILE A C 1
ATOM 732 O O . ILE A 1 93 ? -1.924 -6.843 -1.801 1.00 87.94 93 ILE A O 1
ATOM 736 N N . LEU A 1 94 ? -2.288 -4.621 -1.693 1.00 87.50 94 LEU A N 1
ATOM 737 C CA . LEU A 1 94 ? -3.630 -4.703 -1.139 1.00 87.50 94 LEU A CA 1
ATOM 738 C C . LEU A 1 94 ? -4.545 -5.438 -2.127 1.00 87.50 94 LEU A C 1
ATOM 740 O O . LEU A 1 94 ? -4.883 -4.924 -3.197 1.00 87.50 94 LEU A O 1
ATOM 744 N N . SER A 1 95 ? -4.953 -6.649 -1.758 1.00 82.94 95 SER A N 1
ATOM 745 C CA . SER A 1 95 ? -5.838 -7.500 -2.549 1.00 82.94 95 SER A CA 1
ATOM 746 C C . SER A 1 95 ? -7.076 -7.856 -1.739 1.00 82.94 95 SER A C 1
ATOM 748 O O . SER A 1 95 ? -6.975 -8.258 -0.587 1.00 82.94 95 SER A O 1
ATOM 750 N N . ARG A 1 96 ? -8.263 -7.763 -2.354 1.00 77.81 96 ARG A N 1
ATOM 751 C CA . ARG A 1 96 ? -9.519 -8.157 -1.687 1.00 77.81 96 ARG A CA 1
ATOM 752 C C . ARG A 1 96 ? -9.645 -9.657 -1.467 1.00 77.81 96 ARG A C 1
ATOM 754 O O . ARG A 1 96 ? -10.379 -10.080 -0.589 1.00 77.81 96 ARG A O 1
ATOM 761 N N . ARG A 1 97 ? -8.995 -10.458 -2.315 1.00 78.38 97 ARG A N 1
ATOM 762 C CA . ARG A 1 97 ? -9.147 -11.921 -2.303 1.00 78.38 97 ARG A CA 1
ATOM 763 C C . ARG A 1 97 ? -8.188 -12.599 -1.339 1.00 78.38 97 ARG A C 1
ATOM 765 O O . ARG A 1 97 ? -8.451 -13.715 -0.914 1.00 78.38 97 ARG A O 1
ATOM 772 N N . HIS A 1 98 ? -7.049 -11.969 -1.077 1.00 77.94 98 HIS A N 1
ATOM 773 C CA . HIS A 1 98 ? -5.974 -12.592 -0.329 1.00 77.94 98 HIS A CA 1
ATOM 774 C C . HIS A 1 98 ? -5.229 -11.539 0.478 1.00 77.94 98 HIS A C 1
ATOM 776 O O . HIS A 1 98 ? -4.528 -10.700 -0.087 1.00 77.94 98 HIS A O 1
ATOM 782 N N . ALA A 1 99 ? -5.393 -11.613 1.793 1.00 81.44 99 ALA A N 1
ATOM 783 C CA . ALA A 1 99 ? -4.522 -10.948 2.740 1.00 81.44 99 ALA A CA 1
ATOM 784 C C . ALA A 1 99 ? -3.320 -11.860 3.033 1.00 81.44 99 ALA A C 1
ATOM 786 O O . ALA A 1 99 ? -3.503 -13.069 3.199 1.00 81.44 99 ALA A O 1
ATOM 787 N N . PRO A 1 100 ? -2.097 -11.319 3.092 1.00 82.75 100 PRO A N 1
ATOM 788 C CA . PRO A 1 100 ? -0.926 -12.126 3.397 1.00 82.75 100 PRO A CA 1
ATOM 789 C C . PRO A 1 100 ? -0.932 -12.580 4.867 1.00 82.75 100 PRO A C 1
ATOM 791 O O . PRO A 1 100 ? -1.297 -11.830 5.765 1.00 82.75 100 PRO A O 1
ATOM 794 N N . LYS A 1 101 ? -0.470 -13.804 5.147 1.00 84.25 101 LYS A N 1
ATOM 795 C CA . LYS A 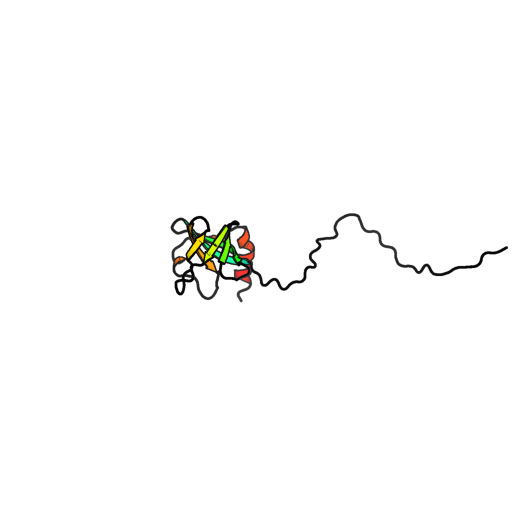1 101 ? -0.520 -14.390 6.505 1.00 84.25 101 LYS A CA 1
ATOM 796 C C . LYS A 1 101 ? 0.201 -13.556 7.567 1.00 84.25 101 LYS A C 1
ATOM 798 O O . LYS A 1 101 ? -0.194 -13.553 8.723 1.00 84.25 101 LYS A O 1
ATOM 803 N N . TRP A 1 102 ? 1.248 -12.829 7.178 1.00 84.38 102 TRP A N 1
ATOM 804 C CA . TRP A 1 102 ? 2.045 -12.035 8.109 1.00 84.38 102 TRP A CA 1
ATOM 805 C C . TRP A 1 102 ? 1.324 -10.787 8.634 1.00 84.38 102 TRP A C 1
ATOM 807 O O . TRP A 1 102 ? 1.852 -10.181 9.561 1.00 84.38 102 TRP A O 1
ATOM 817 N N . ILE A 1 103 ? 0.166 -10.385 8.089 1.00 85.50 103 ILE A N 1
ATOM 818 C CA . ILE A 1 103 ? -0.627 -9.273 8.650 1.00 85.50 103 ILE A CA 1
ATOM 819 C C . ILE A 1 103 ? -1.625 -9.730 9.723 1.00 85.50 103 ILE A C 1
ATOM 821 O O . ILE A 1 103 ? -2.190 -8.893 10.424 1.00 85.50 103 ILE A O 1
ATOM 825 N N . GLU A 1 104 ? -1.863 -11.037 9.854 1.00 83.69 104 GLU A N 1
ATOM 826 C CA . GLU A 1 104 ? -2.816 -11.578 10.822 1.00 83.69 104 GLU A CA 1
ATOM 827 C C . GLU A 1 104 ? -2.337 -11.294 12.256 1.00 83.69 104 GLU A C 1
ATOM 829 O O . GLU A 1 104 ? -1.179 -11.531 12.597 1.00 83.69 104 GLU A O 1
ATOM 834 N N . GLY A 1 105 ? -3.211 -10.713 13.084 1.00 83.38 105 GLY A N 1
ATOM 835 C CA . GLY A 1 105 ? -2.878 -10.306 14.456 1.00 83.38 105 GLY A CA 1
ATOM 836 C C . GLY A 1 105 ? -2.089 -8.995 14.586 1.00 83.38 105 GLY A C 1
ATOM 837 O O . GLY A 1 105 ? -1.725 -8.626 15.702 1.00 83.38 105 GLY A O 1
ATOM 838 N N . LYS A 1 106 ? -1.834 -8.270 13.486 1.00 88.06 106 LYS A N 1
ATOM 839 C CA . LYS A 1 106 ? -1.140 -6.971 13.502 1.00 88.06 106 LYS A CA 1
ATOM 840 C C . LYS A 1 106 ? -2.104 -5.788 13.487 1.00 88.06 106 LYS A C 1
ATOM 842 O O . LYS A 1 106 ? -3.210 -5.865 12.953 1.00 88.06 106 LYS A O 1
ATOM 847 N N . VAL A 1 107 ? -1.660 -4.657 14.032 1.00 90.12 107 VAL A N 1
ATOM 848 C CA . VAL A 1 107 ? -2.440 -3.413 14.019 1.00 90.12 107 VAL A CA 1
ATOM 849 C C . VAL A 1 107 ? -2.334 -2.765 12.640 1.00 90.12 107 VAL A C 1
ATOM 851 O O . VAL A 1 107 ? -1.251 -2.352 12.222 1.00 90.12 107 VAL A O 1
ATOM 854 N N . LEU A 1 108 ? -3.463 -2.661 11.935 1.00 89.56 108 LEU A N 1
ATOM 855 C CA . LEU A 1 108 ? -3.556 -1.988 10.640 1.00 89.56 108 LEU A CA 1
ATOM 856 C C . LEU A 1 108 ? -3.729 -0.478 10.834 1.00 89.56 108 LEU A C 1
ATOM 858 O O . LEU A 1 108 ? -4.677 -0.025 11.475 1.00 89.56 108 LEU A O 1
ATOM 862 N N . ARG A 1 109 ? -2.837 0.312 10.238 1.00 91.81 109 ARG A N 1
ATOM 863 C CA . ARG A 1 109 ? -2.918 1.776 10.192 1.00 91.81 109 ARG A CA 1
ATOM 864 C C . ARG A 1 109 ? -2.971 2.222 8.745 1.00 91.81 109 ARG A C 1
ATOM 866 O O . ARG A 1 109 ? -2.211 1.722 7.933 1.00 91.81 109 ARG A O 1
ATOM 873 N N . VAL A 1 110 ? -3.831 3.174 8.410 1.00 91.00 110 VAL A N 1
ATOM 874 C CA . VAL A 1 110 ? -3.891 3.737 7.054 1.00 91.00 110 VAL A CA 1
ATOM 875 C C . VAL A 1 110 ? -3.199 5.093 7.059 1.00 91.00 110 VAL A C 1
ATOM 877 O O . VAL A 1 110 ? -3.494 5.932 7.908 1.00 91.00 110 VAL A O 1
ATOM 880 N N . SER A 1 111 ? -2.269 5.295 6.129 1.00 90.69 111 SER A N 1
ATOM 881 C CA . SER A 1 111 ? -1.620 6.589 5.906 1.00 90.69 111 SER A CA 1
ATOM 882 C C . SER A 1 111 ? -2.643 7.611 5.408 1.00 90.69 111 SER A C 1
ATOM 884 O O . SER A 1 111 ? -3.503 7.266 4.598 1.00 90.69 111 SER A O 1
ATOM 886 N N . GLU A 1 112 ? -2.552 8.875 5.829 1.00 89.38 112 GLU A N 1
ATOM 887 C CA . GLU A 1 112 ? -3.496 9.927 5.408 1.00 89.38 112 GLU A CA 1
ATOM 888 C C . GLU A 1 112 ? -3.580 10.045 3.880 1.00 89.38 112 GLU A C 1
ATOM 890 O O . GLU A 1 112 ? -4.662 10.158 3.313 1.00 89.38 112 GLU A O 1
ATOM 895 N N . ARG A 1 113 ? -2.438 9.882 3.204 1.00 86.94 113 ARG A N 1
ATOM 896 C CA . ARG A 1 113 ? -2.315 9.907 1.737 1.00 86.94 113 ARG A CA 1
ATOM 897 C C . ARG A 1 113 ? -3.048 8.753 1.053 1.00 86.94 113 ARG A C 1
ATOM 899 O O . ARG A 1 113 ? -3.446 8.862 -0.103 1.00 86.94 113 ARG A O 1
ATOM 906 N N . ALA A 1 114 ? -3.164 7.629 1.750 1.00 88.38 114 ALA A N 1
ATOM 907 C CA . ALA A 1 114 ? -3.811 6.421 1.267 1.00 88.38 114 ALA A CA 1
ATOM 908 C C . ALA A 1 114 ? -5.270 6.322 1.711 1.00 88.38 114 ALA A C 1
ATOM 910 O O . ALA A 1 114 ? -6.006 5.524 1.136 1.00 88.38 114 ALA A O 1
ATOM 911 N N . LYS A 1 115 ? -5.690 7.127 2.694 1.00 88.69 115 LYS A N 1
ATOM 912 C CA . LYS A 1 115 ? -7.004 7.063 3.333 1.00 88.69 115 LYS A CA 1
ATOM 913 C C . LYS A 1 115 ? -8.138 7.197 2.321 1.00 88.69 115 LYS A C 1
ATOM 915 O O . LYS A 1 115 ? -8.913 6.260 2.177 1.00 88.69 115 LYS A O 1
ATOM 920 N N . GLU A 1 116 ? -8.153 8.271 1.533 1.00 87.12 116 GLU A N 1
ATOM 921 C CA . GLU A 1 116 ? -9.188 8.497 0.510 1.00 87.12 116 GLU A CA 1
ATOM 922 C C . GLU A 1 116 ? -9.259 7.341 -0.498 1.00 87.12 116 GLU A C 1
ATOM 924 O O . GLU A 1 116 ? -10.330 6.859 -0.866 1.00 87.12 116 GLU A O 1
ATOM 929 N N . ARG A 1 117 ? -8.093 6.843 -0.924 1.00 84.88 117 ARG A N 1
ATOM 930 C CA . ARG A 1 117 ? -8.000 5.750 -1.896 1.00 84.88 117 ARG A CA 1
ATOM 931 C C . ARG A 1 117 ? -8.435 4.416 -1.298 1.00 84.88 117 ARG A C 1
ATOM 933 O O . ARG A 1 117 ? -9.010 3.596 -2.011 1.00 84.88 117 ARG A O 1
ATOM 940 N N . TYR A 1 118 ? -8.150 4.195 -0.021 1.00 86.38 118 TYR A N 1
ATOM 941 C CA . TYR A 1 118 ? -8.564 3.018 0.728 1.00 86.38 118 TYR A CA 1
ATOM 942 C C . TYR A 1 118 ? -10.073 3.031 0.982 1.00 86.38 118 TYR A C 1
ATOM 944 O O . TYR A 1 118 ? -10.732 2.027 0.736 1.00 86.38 118 TYR A O 1
ATOM 952 N N . GLU A 1 119 ? -10.646 4.173 1.360 1.00 88.38 119 GLU A N 1
ATOM 953 C CA . GLU A 1 119 ? -12.096 4.354 1.497 1.00 88.38 119 GLU A CA 1
ATOM 954 C C . GLU A 1 119 ? -12.815 4.135 0.162 1.00 88.38 119 GLU A C 1
ATOM 956 O O . GLU A 1 119 ? -13.784 3.376 0.090 1.00 88.38 119 GLU A O 1
ATOM 961 N N . PHE A 1 120 ? -12.292 4.705 -0.928 1.00 86.50 120 PHE A N 1
ATOM 962 C CA . PHE A 1 120 ? -12.800 4.427 -2.270 1.00 86.50 120 PHE A CA 1
ATOM 963 C C . PHE A 1 120 ? -12.685 2.938 -2.618 1.00 86.50 120 PHE A C 1
ATOM 965 O O . PHE A 1 120 ? -13.614 2.346 -3.166 1.00 86.50 120 PHE A O 1
ATOM 972 N N . TRP A 1 121 ? -11.566 2.300 -2.273 1.00 85.12 121 TRP A N 1
ATOM 973 C CA . TRP A 1 121 ? -11.377 0.867 -2.465 1.00 85.12 121 TRP A CA 1
ATOM 974 C C . TRP A 1 121 ? -12.330 0.022 -1.609 1.00 85.12 121 TRP A C 1
ATOM 976 O O . TRP A 1 121 ? -12.715 -1.051 -2.057 1.00 85.12 121 TRP A O 1
ATOM 986 N N . LEU A 1 122 ? -12.764 0.471 -0.432 1.00 84.38 122 LEU A N 1
ATOM 987 C CA . LEU A 1 122 ? -13.805 -0.208 0.348 1.00 84.38 122 LEU A CA 1
ATOM 988 C C . LEU A 1 122 ? -15.189 -0.030 -0.294 1.00 84.38 122 LEU A C 1
ATOM 990 O O . LEU A 1 122 ? -15.930 -0.999 -0.442 1.00 84.38 122 LEU A O 1
ATOM 994 N N . SER A 1 123 ? -15.510 1.192 -0.726 1.00 82.69 123 SER A N 1
ATOM 995 C CA . SER A 1 123 ? -16.813 1.553 -1.302 1.00 82.69 123 SER A CA 1
ATOM 996 C C . SER A 1 123 ? -17.061 0.917 -2.675 1.00 82.69 123 SER A C 1
ATOM 998 O O . SER A 1 123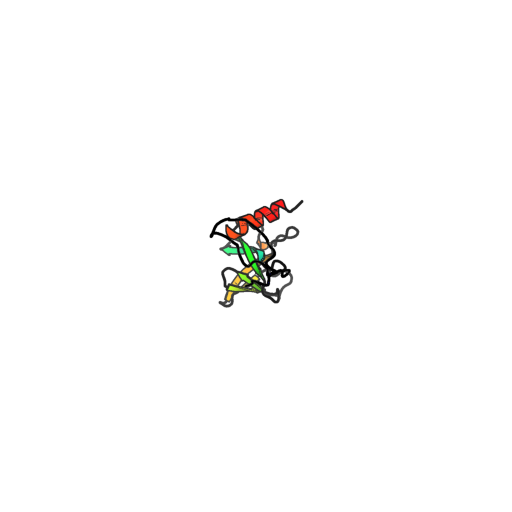 ? -18.132 0.373 -2.945 1.00 82.69 123 SER A O 1
ATOM 1000 N N . ASN A 1 124 ? -16.040 0.892 -3.534 1.00 77.88 124 ASN A N 1
ATOM 1001 C CA . ASN A 1 124 ? -16.121 0.381 -4.903 1.00 77.88 124 ASN A CA 1
ATOM 1002 C C . ASN A 1 124 ? -16.054 -1.159 -4.962 1.00 77.88 124 ASN A C 1
ATOM 1004 O O . ASN A 1 124 ? -15.454 -1.739 -5.873 1.00 77.88 124 ASN A O 1
ATOM 1008 N N . GLY A 1 125 ? -16.517 -1.832 -3.907 1.00 60.44 125 GLY A N 1
ATOM 1009 C CA . GLY A 1 125 ? -16.405 -3.274 -3.724 1.00 60.44 125 GLY A CA 1
ATOM 1010 C C . GLY A 1 125 ? -17.676 -4.069 -3.627 1.00 60.44 125 GLY A C 1
ATOM 1011 O O . GLY A 1 125 ? -17.622 -5.198 -3.148 1.00 60.44 125 GLY A O 1
ATOM 1012 N N . ARG A 1 126 ? -18.756 -3.489 -4.138 1.00 49.62 126 ARG A N 1
ATOM 1013 C CA . ARG A 1 126 ? -19.942 -4.228 -4.550 1.00 49.62 126 ARG A CA 1
ATOM 1014 C C . ARG A 1 126 ? -19.722 -4.933 -5.880 1.00 49.62 126 ARG A C 1
ATOM 1016 O O . ARG A 1 126 ? -19.036 -4.346 -6.746 1.00 49.62 126 ARG A O 1
#

Mean predicted aligned error: 14.17 Å

Foldseek 3Di:
DDDDDDDDDDDDDDDDDDDDDDDDPPPPPDPPPQQWFFKWKDDDDFATETDTWGADPVRQWTQDPNWIWGQPPPDDLGQWTATPVGDIMGIGTDDPVDDRPVNPRGHYDYDPNCVVVVVVVVVVPD

Sequence (126 aa):
MSFSGESGLRKVGLGGIHPLTQRYCAEAKMKHKQRELLAYIELESGTVLIDIVKLTRNGRSYYFQGKRWLRNQYGLGCDDCTSESGDKLNISILSRRHAPKWIEGKVLRVSERAKERYEFWLSNGR

Secondary structure (DSSP, 8-state):
------------------SS---------------EEEEEEE-STTEEEEEEEEE-TTSSEEEETTEEEEE-TTSTT--EEEETTS-EEEEEE--SS---GGGTTSEEEE-HHHHHHHHHHHHTT-

Radius of gyration: 26.33 Å; Cα contacts (8 Å, |Δi|>4): 153; chains: 1; bounding box: 41×80×71 Å

pLDDT: mean 73.77, std 17.24, range [31.97, 93.12]

Organism: Vibrio vulnificus (strain CMCP6) (NCBI:txid216895)

Nearest PDB structures (foldseek):
  2dkp-assembly1_A  TM=2.758E-01  e=5.455E-01  Homo sapiens
  5jus-assembly1_J  TM=1.898E-01  e=5.879E+00  Saccharomyces cerevisiae

Solvent-accessible surface area (backbone atoms only — not comparable to full-atom values): 8158 Å² total; per-residue (Å²): 137,80,92,87,76,88,86,80,90,77,86,83,78,90,76,89,79,77,101,72,88,86,73,77,95,76,81,75,91,62,93,70,72,74,50,59,40,54,22,40,32,51,75,58,101,56,37,31,36,34,34,67,33,32,48,41,98,85,66,63,31,36,35,50,96,90,41,55,29,44,49,46,80,90,43,94,87,52,36,46,19,36,35,88,88,68,50,76,38,41,51,41,70,67,45,97,90,54,77,65,78,88,56,67,97,38,52,80,42,71,37,80,89,25,37,66,60,48,53,48,57,61,66,74,62,122